Protein AF-A0A183ELD6-F1 (afdb_monomer)

Solvent-accessible surface area (backbone atoms only — not comparable to full-atom values): 6171 Å² total; per-residue (Å²): 136,92,83,84,85,83,79,79,56,95,47,68,72,59,40,54,52,52,52,51,53,50,51,52,50,52,52,51,57,57,56,54,60,74,73,56,82,88,73,55,72,69,58,51,50,54,51,50,53,52,58,55,48,58,78,74,53,67,66,62,40,64,67,74,66,79,66,44,97,87,42,101,53,82,93,64,61,81,70,40,73,43,74,55,36,30,37,80,82,71,48,78,41,71,47,68,79

pLDDT: mean 80.07, std 15.16, range [40.88, 96.25]

Nearest PDB structures (foldseek):
  7cqt-assembly1_B  TM=8.427E-01  e=2.729E-02  Brassica juncea
  2f82-assembly1_A  TM=8.505E-01  e=6.032E-02  Brassica juncea
  2f9a-assembly1_A-2  TM=8.506E-01  e=1.334E-01  Brassica juncea

Secondary structure (DSSP, 8-state):
---------S-HHHHHHHHHHHHHHHHHHHHHHHTPPP--HHHHHHHHHHHHHHHHPPSSB------BTTBSS--PPTT-EEEEEE-TT--EEEEE-

Radius of gyration: 19.94 Å; Cα contacts (8 Å, |Δi|>4): 64; chains: 1; bounding box: 37×32×52 Å

Structure (mmCIF, N/CA/C/O backbone):
data_AF-A0A183ELD6-F1
#
_entry.id   AF-A0A183ELD6-F1
#
loop_
_atom_site.group_PDB
_atom_site.id
_atom_site.type_symbol
_atom_site.label_atom_id
_atom_site.label_alt_id
_atom_site.label_comp_id
_atom_site.label_asym_id
_atom_site.label_entity_id
_atom_site.label_seq_id
_atom_site.pdbx_PDB_ins_code
_atom_site.Cartn_x
_atom_site.Cartn_y
_atom_site.Cartn_z
_atom_site.occupancy
_atom_site.B_iso_or_equiv
_atom_site.auth_seq_id
_atom_site.auth_comp_id
_atom_site.auth_asym_id
_atom_site.auth_atom_id
_atom_site.pdbx_PDB_model_num
ATOM 1 N N . MET A 1 1 ? 11.509 -9.915 -4.692 1.00 40.88 1 MET A N 1
ATOM 2 C CA . MET A 1 1 ? 12.535 -10.038 -5.748 1.00 40.88 1 MET A CA 1
ATOM 3 C C . MET A 1 1 ? 11.781 -10.274 -7.048 1.00 40.88 1 MET A C 1
ATOM 5 O O . MET A 1 1 ? 11.082 -11.274 -7.133 1.00 40.88 1 MET A O 1
ATOM 9 N N . PHE A 1 2 ? 11.784 -9.314 -7.974 1.00 46.62 2 PHE A N 1
ATOM 10 C CA . PHE A 1 2 ? 11.114 -9.474 -9.269 1.00 46.62 2 PHE A CA 1
ATOM 11 C C . PHE A 1 2 ? 12.075 -10.180 -10.227 1.00 46.62 2 PHE A C 1
ATOM 13 O O . PHE A 1 2 ? 13.246 -9.818 -10.295 1.00 46.62 2 PHE A O 1
ATOM 20 N N . SER A 1 3 ? 11.592 -11.210 -10.913 1.00 50.53 3 SER A N 1
ATOM 21 C CA . SER A 1 3 ? 12.339 -11.983 -11.906 1.00 50.53 3 SER A CA 1
ATO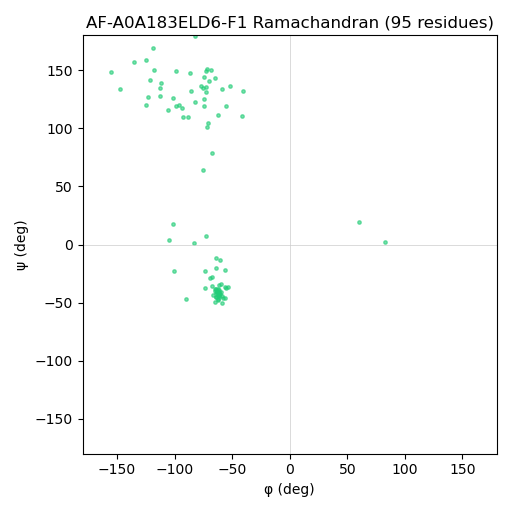M 22 C C . SER A 1 3 ? 11.551 -11.929 -13.206 1.00 50.53 3 SER A C 1
ATOM 24 O O . SER A 1 3 ? 10.354 -12.215 -13.208 1.00 50.53 3 SER A O 1
ATOM 26 N N . ALA A 1 4 ? 12.206 -11.529 -14.291 1.00 58.00 4 ALA A N 1
ATOM 27 C CA . ALA A 1 4 ? 11.644 -11.571 -15.632 1.00 58.00 4 ALA A CA 1
ATOM 28 C C . ALA A 1 4 ? 12.424 -12.608 -16.444 1.00 58.00 4 ALA A C 1
ATOM 30 O O . ALA A 1 4 ? 13.654 -12.571 -16.487 1.00 58.00 4 ALA A O 1
ATOM 31 N N . ARG A 1 5 ? 11.709 -13.548 -17.068 1.00 58.38 5 ARG A N 1
ATOM 32 C CA . ARG A 1 5 ? 12.283 -14.505 -18.020 1.00 58.38 5 ARG A CA 1
ATOM 33 C C . ARG A 1 5 ? 12.080 -13.973 -19.429 1.00 58.38 5 ARG A C 1
ATOM 35 O O . ARG A 1 5 ? 10.944 -13.792 -19.854 1.00 58.38 5 ARG A O 1
ATOM 42 N N . ILE A 1 6 ? 13.182 -13.754 -20.133 1.00 59.97 6 ILE A N 1
ATOM 43 C CA . ILE A 1 6 ? 13.182 -13.331 -21.530 1.00 59.97 6 ILE A CA 1
ATOM 44 C C . ILE A 1 6 ? 13.290 -14.594 -22.378 1.00 59.97 6 ILE A C 1
ATOM 46 O O . ILE A 1 6 ? 14.267 -15.331 -22.266 1.00 59.97 6 ILE A O 1
ATOM 50 N N . SER A 1 7 ? 12.270 -14.859 -23.190 1.00 62.25 7 SER A N 1
ATOM 51 C CA . SER A 1 7 ? 12.370 -15.845 -24.267 1.00 62.25 7 SER A CA 1
ATOM 52 C C . SER A 1 7 ? 12.790 -15.075 -25.509 1.00 62.25 7 SER A C 1
ATOM 54 O O . SER A 1 7 ? 12.035 -14.235 -25.993 1.00 62.25 7 SER A O 1
ATOM 56 N N . LEU A 1 8 ? 14.025 -15.282 -25.960 1.00 61.59 8 LEU A N 1
ATOM 57 C CA . LEU A 1 8 ? 14.495 -14.720 -27.220 1.00 61.59 8 LEU A CA 1
ATOM 58 C C . LEU A 1 8 ? 13.796 -15.495 -28.338 1.00 61.59 8 LEU A C 1
ATOM 60 O O . LEU A 1 8 ? 14.158 -16.634 -28.619 1.00 61.59 8 LEU A O 1
ATOM 64 N N . ASN A 1 9 ? 12.755 -14.906 -28.923 1.00 61.56 9 ASN A N 1
ATOM 65 C CA . ASN A 1 9 ? 12.257 -15.386 -30.205 1.00 61.56 9 ASN A CA 1
ATOM 66 C C . ASN A 1 9 ? 13.316 -15.076 -31.274 1.00 61.56 9 ASN A C 1
ATOM 68 O O . ASN A 1 9 ? 14.041 -14.089 -31.158 1.00 61.56 9 ASN A O 1
ATOM 72 N N . GLU A 1 10 ? 13.396 -15.903 -32.315 1.00 63.69 10 GLU A N 1
ATOM 73 C CA . GLU A 1 10 ? 14.415 -15.815 -33.379 1.00 63.69 10 GLU A CA 1
ATOM 74 C C . GLU A 1 10 ? 14.382 -14.482 -34.160 1.00 63.69 10 GLU A C 1
ATOM 76 O O . GLU A 1 10 ? 15.338 -14.141 -34.853 1.00 63.69 10 GLU A O 1
ATOM 81 N N . ASN A 1 11 ? 13.314 -13.691 -34.002 1.00 68.25 11 ASN A N 1
ATOM 82 C CA . ASN A 1 11 ? 13.165 -12.367 -34.594 1.00 68.25 11 ASN A CA 1
ATOM 83 C C . ASN A 1 11 ? 13.748 -11.271 -33.689 1.00 68.25 11 ASN A C 1
ATOM 85 O O . ASN A 1 11 ? 13.160 -10.891 -32.674 1.00 68.25 11 ASN A O 1
ATOM 89 N N . GLU A 1 12 ? 14.866 -10.687 -34.116 1.00 67.31 12 GLU A N 1
ATOM 90 C CA . GLU A 1 12 ? 15.569 -9.588 -33.434 1.00 67.31 12 GLU A CA 1
ATOM 91 C C . GLU A 1 12 ? 14.657 -8.376 -33.139 1.00 67.31 12 GLU A C 1
ATOM 93 O O . GLU A 1 12 ? 14.725 -7.790 -32.059 1.00 67.31 12 GLU A O 1
ATOM 98 N N . SER A 1 13 ? 13.722 -8.066 -34.047 1.00 72.56 13 SER A N 1
ATOM 99 C CA . SER A 1 13 ? 12.717 -7.004 -33.869 1.00 72.56 13 SER A CA 1
ATOM 100 C C . SER A 1 13 ? 11.782 -7.250 -32.676 1.00 72.56 13 SER A C 1
ATOM 102 O O . SER A 1 13 ? 11.441 -6.315 -31.950 1.00 72.56 13 SER A O 1
ATOM 104 N N . ASP A 1 14 ? 11.374 -8.501 -32.450 1.00 75.88 14 ASP A N 1
ATOM 105 C CA . ASP A 1 14 ? 10.468 -8.852 -31.353 1.00 75.88 14 ASP A CA 1
ATOM 106 C C . ASP A 1 14 ? 11.207 -8.801 -30.013 1.00 75.88 14 ASP A C 1
ATOM 108 O O . ASP A 1 14 ? 10.663 -8.327 -29.015 1.00 75.88 14 ASP A O 1
ATOM 112 N N . ALA A 1 15 ? 12.473 -9.229 -29.992 1.00 75.88 15 ALA A N 1
ATOM 113 C CA . ALA A 1 15 ? 13.313 -9.164 -28.803 1.00 75.88 15 ALA A CA 1
ATOM 114 C C . ALA A 1 15 ? 13.530 -7.712 -28.342 1.00 75.88 15 ALA A C 1
ATOM 116 O O . ALA A 1 15 ? 13.317 -7.412 -27.165 1.00 75.88 15 ALA A O 1
ATOM 117 N N . VAL A 1 16 ? 13.878 -6.800 -29.259 1.00 82.06 16 VAL A N 1
ATOM 118 C CA . VAL A 1 16 ? 14.052 -5.366 -28.958 1.00 82.06 16 VAL A CA 1
ATOM 119 C C . VAL A 1 16 ? 12.774 -4.770 -28.367 1.00 82.06 16 VAL A C 1
ATOM 121 O O . VAL A 1 16 ? 12.825 -4.122 -27.321 1.00 82.06 16 VAL A O 1
ATOM 124 N N . HIS A 1 17 ? 11.616 -5.063 -28.962 1.00 83.81 17 HIS A N 1
ATOM 125 C CA . HIS A 1 17 ? 10.337 -4.572 -28.455 1.00 83.81 17 HIS A CA 1
ATOM 126 C C . HIS A 1 17 ? 10.028 -5.070 -27.030 1.00 83.81 17 HIS A C 1
ATOM 128 O O . HIS A 1 17 ? 9.575 -4.301 -26.178 1.00 83.81 17 HIS A O 1
ATOM 134 N N . GLN A 1 18 ? 10.312 -6.341 -26.723 1.00 82.94 18 GLN A N 1
ATOM 135 C CA . GLN A 1 18 ? 10.131 -6.874 -25.367 1.00 82.94 18 GLN A CA 1
ATOM 136 C C . GLN A 1 18 ? 11.047 -6.180 -24.348 1.00 82.94 18 GLN A C 1
ATOM 138 O O . GLN A 1 18 ? 10.597 -5.837 -23.251 1.00 82.94 18 GLN A O 1
ATOM 143 N N . PHE A 1 19 ? 12.305 -5.905 -24.711 1.00 84.56 19 PHE A N 1
ATOM 144 C CA . PHE A 1 19 ? 13.221 -5.139 -23.861 1.00 84.56 19 PHE A CA 1
ATOM 145 C C . PHE A 1 19 ? 12.703 -3.722 -23.581 1.00 84.56 19 PHE A C 1
ATOM 147 O O . PHE A 1 19 ? 12.747 -3.272 -22.433 1.00 84.56 19 PHE A O 1
ATOM 154 N N . GLU A 1 20 ? 12.160 -3.036 -24.588 1.00 88.62 20 GLU A N 1
ATOM 155 C CA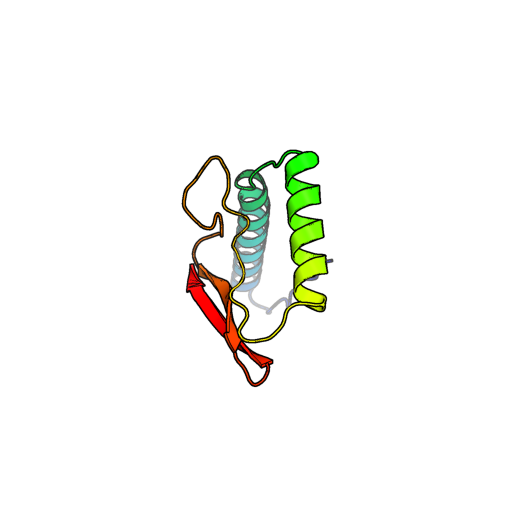 . GLU A 1 20 ? 11.560 -1.708 -24.420 1.00 88.62 20 GLU A CA 1
ATOM 156 C C . GLU A 1 20 ? 10.367 -1.731 -23.460 1.00 88.62 20 GLU A C 1
ATOM 158 O O . GLU A 1 20 ? 10.273 -0.886 -22.565 1.00 88.62 20 GLU A O 1
ATOM 163 N N . LEU A 1 21 ? 9.467 -2.711 -23.599 1.00 88.81 21 LEU A N 1
ATOM 164 C CA . LEU A 1 21 ? 8.320 -2.870 -22.701 1.00 88.81 21 LEU A CA 1
ATOM 165 C C . LEU A 1 21 ? 8.764 -3.130 -21.259 1.00 88.81 21 LEU A C 1
ATOM 167 O O . LEU A 1 21 ? 8.207 -2.541 -20.327 1.00 88.81 21 LEU A O 1
ATOM 171 N N . MET A 1 22 ? 9.791 -3.958 -21.066 1.00 87.62 22 MET A N 1
ATOM 172 C CA . MET A 1 22 ? 10.357 -4.237 -19.747 1.00 87.62 22 MET A CA 1
ATOM 173 C C . MET A 1 22 ? 10.985 -2.990 -19.124 1.00 87.62 22 MET A C 1
ATOM 175 O O . MET A 1 22 ? 10.657 -2.653 -17.985 1.00 87.62 22 MET A O 1
ATOM 179 N N . ALA A 1 23 ? 11.833 -2.275 -19.867 1.00 89.62 23 ALA A N 1
ATOM 180 C CA . ALA A 1 23 ? 12.437 -1.028 -19.409 1.00 89.62 23 ALA A CA 1
ATOM 181 C C . ALA A 1 23 ? 11.362 0.011 -19.065 1.00 89.62 23 ALA A C 1
ATOM 183 O O . ALA A 1 23 ? 11.400 0.621 -17.997 1.00 89.62 23 ALA A O 1
ATOM 184 N N . LYS A 1 24 ? 10.341 0.158 -19.915 1.00 91.81 24 LYS A N 1
ATOM 185 C CA . LYS A 1 24 ? 9.207 1.057 -19.676 1.00 91.81 24 LYS A CA 1
ATOM 186 C C . LYS A 1 24 ? 8.429 0.675 -18.416 1.00 91.81 24 LYS A C 1
ATOM 188 O O . LYS A 1 24 ? 8.082 1.554 -17.628 1.00 91.81 24 LYS A O 1
ATOM 193 N N . SER A 1 25 ? 8.175 -0.615 -18.204 1.00 89.88 25 SER A N 1
ATOM 194 C CA . SER A 1 25 ? 7.497 -1.115 -17.006 1.00 89.88 25 SER A CA 1
ATOM 195 C C . SER A 1 25 ? 8.321 -0.861 -15.742 1.00 89.88 25 SER A C 1
ATOM 197 O O . SER A 1 25 ? 7.782 -0.381 -14.745 1.00 89.88 25 SER A O 1
ATOM 199 N N . ALA A 1 26 ? 9.626 -1.138 -15.782 1.00 89.44 26 ALA A N 1
ATOM 200 C CA . ALA A 1 26 ? 10.531 -0.909 -14.660 1.00 89.44 26 ALA A CA 1
ATOM 201 C C . ALA A 1 26 ? 10.642 0.585 -14.317 1.00 89.44 26 ALA A C 1
ATOM 203 O O . ALA A 1 26 ? 10.507 0.961 -13.154 1.00 89.44 26 ALA A O 1
ATOM 204 N N . ASN A 1 27 ? 10.789 1.442 -15.329 1.00 91.38 27 ASN A N 1
ATOM 205 C CA . ASN A 1 27 ? 10.844 2.893 -15.155 1.00 91.38 27 ASN A CA 1
ATOM 206 C C . ASN A 1 27 ? 9.537 3.445 -14.579 1.00 91.38 27 ASN A C 1
ATOM 208 O O . ASN A 1 27 ? 9.568 4.287 -13.684 1.00 91.38 27 ASN A O 1
ATOM 212 N N . ARG A 1 28 ? 8.381 2.941 -15.033 1.00 90.19 28 ARG A N 1
ATOM 213 C CA . ARG A 1 28 ? 7.083 3.308 -14.451 1.00 90.19 28 ARG A CA 1
ATOM 214 C C . ARG A 1 28 ? 6.997 2.894 -12.981 1.00 90.19 28 ARG 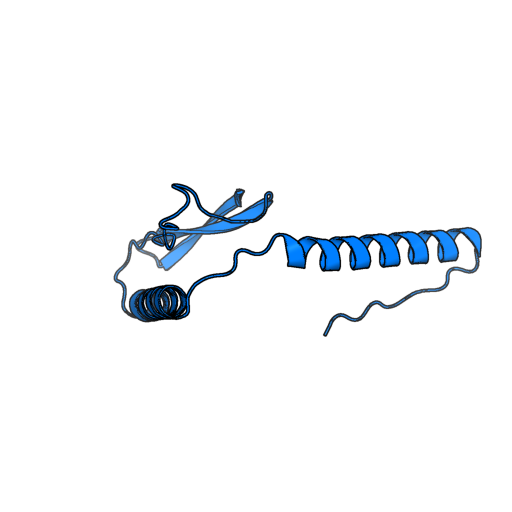A C 1
ATOM 216 O O . ARG A 1 28 ? 6.568 3.702 -12.168 1.00 90.19 28 ARG A O 1
ATOM 223 N N . ALA A 1 29 ? 7.427 1.680 -12.635 1.00 88.56 29 ALA A N 1
ATOM 224 C CA . ALA A 1 29 ? 7.426 1.211 -11.250 1.00 88.56 29 ALA A CA 1
ATOM 225 C C . ALA A 1 29 ? 8.340 2.059 -10.349 1.00 88.56 29 ALA A C 1
ATOM 227 O O . ALA A 1 29 ? 7.947 2.399 -9.236 1.00 88.56 29 ALA A O 1
ATOM 228 N N . ALA A 1 30 ? 9.524 2.439 -10.840 1.00 91.38 30 ALA A N 1
ATOM 229 C CA . ALA A 1 30 ? 10.422 3.344 -10.131 1.00 91.38 30 ALA A CA 1
ATOM 230 C C . ALA A 1 30 ? 9.783 4.727 -9.932 1.00 91.38 30 ALA A C 1
ATOM 232 O O . ALA A 1 30 ? 9.754 5.224 -8.811 1.00 91.38 30 ALA A O 1
ATOM 233 N N . ALA A 1 31 ? 9.182 5.306 -10.977 1.00 91.31 31 ALA A N 1
ATOM 234 C CA . ALA A 1 31 ? 8.486 6.590 -10.885 1.00 91.31 31 ALA A CA 1
ATOM 235 C C . ALA A 1 31 ? 7.300 6.557 -9.900 1.00 91.31 31 ALA A C 1
ATOM 237 O O . ALA A 1 31 ? 7.056 7.530 -9.193 1.00 91.31 31 ALA A O 1
ATOM 238 N N . SER A 1 32 ? 6.587 5.430 -9.787 1.00 88.00 32 SER A N 1
ATOM 239 C CA . SER A 1 32 ? 5.509 5.268 -8.802 1.00 88.00 32 SER A CA 1
ATOM 240 C C . SER A 1 32 ? 5.989 5.328 -7.346 1.00 88.00 32 SER A C 1
ATOM 242 O O . SER A 1 32 ? 5.181 5.605 -6.460 1.00 88.00 32 SER A O 1
ATOM 244 N N . LEU A 1 33 ? 7.280 5.101 -7.069 1.00 90.38 33 LEU A N 1
ATOM 245 C CA . LEU A 1 33 ? 7.827 5.243 -5.716 1.00 90.38 33 LEU A CA 1
ATOM 246 C C . LEU A 1 33 ? 7.862 6.701 -5.250 1.00 90.38 33 LEU A C 1
ATOM 248 O O . LEU A 1 33 ? 7.739 6.929 -4.045 1.00 90.38 33 LEU A O 1
ATOM 252 N N . GLU A 1 34 ? 7.995 7.653 -6.174 1.00 90.44 34 GLU A N 1
ATOM 253 C CA . GLU A 1 34 ? 8.009 9.095 -5.887 1.00 90.44 34 GLU A CA 1
ATOM 254 C C . GLU A 1 34 ? 6.615 9.632 -5.542 1.00 90.44 34 GLU A C 1
ATOM 256 O O . GLU A 1 34 ? 6.480 10.632 -4.848 1.00 90.44 34 GLU A O 1
ATOM 261 N N . LEU A 1 35 ? 5.559 8.934 -5.972 1.00 87.12 35 LEU A N 1
ATOM 262 C CA . LEU A 1 35 ? 4.168 9.279 -5.662 1.00 87.12 35 LEU A CA 1
ATOM 263 C C . LEU A 1 35 ? 3.708 8.744 -4.295 1.00 87.12 35 LEU A C 1
ATOM 265 O O . LEU A 1 35 ? 2.545 8.899 -3.924 1.00 87.12 35 LEU A O 1
ATOM 269 N N . ARG A 1 36 ? 4.587 8.064 -3.547 1.00 87.31 36 ARG A N 1
ATOM 270 C CA . ARG A 1 36 ? 4.257 7.560 -2.209 1.00 87.31 36 ARG A CA 1
ATOM 271 C C . ARG A 1 36 ? 4.120 8.716 -1.227 1.00 87.31 36 ARG A C 1
ATOM 273 O O . ARG A 1 36 ? 4.939 9.628 -1.198 1.00 87.31 36 ARG A O 1
ATOM 280 N N . LEU A 1 37 ? 3.144 8.604 -0.333 1.00 84.31 37 LEU A N 1
ATOM 281 C CA . LEU A 1 37 ? 2.992 9.543 0.770 1.00 84.31 37 LEU A CA 1
ATOM 282 C C . LEU A 1 37 ? 3.925 9.174 1.922 1.00 84.31 37 LEU A C 1
ATOM 284 O O . LEU A 1 37 ? 3.861 8.072 2.475 1.00 84.31 37 LEU A O 1
ATOM 288 N N . CYS A 1 38 ? 4.782 10.116 2.309 1.00 86.00 38 CYS A N 1
ATOM 289 C CA . CYS A 1 38 ? 5.553 9.999 3.537 1.00 86.00 38 CYS A CA 1
ATOM 290 C C . CYS A 1 38 ? 4.621 10.208 4.738 1.00 86.00 38 CYS A C 1
ATOM 292 O O . CYS A 1 38 ? 3.856 11.171 4.784 1.00 86.00 38 CYS A O 1
ATOM 294 N N . THR A 1 39 ? 4.682 9.309 5.718 1.00 83.88 39 THR A N 1
ATOM 295 C CA . THR A 1 39 ? 3.867 9.387 6.933 1.00 83.88 39 THR A CA 1
ATOM 296 C C . THR A 1 39 ? 4.749 9.537 8.163 1.00 83.88 39 THR A C 1
ATOM 298 O O . THR A 1 39 ? 5.882 9.053 8.196 1.00 83.88 39 THR A O 1
ATOM 301 N N . THR A 1 40 ? 4.241 10.208 9.195 1.00 89.94 40 THR A N 1
ATOM 302 C CA . THR A 1 40 ? 4.993 10.366 10.443 1.00 89.94 40 THR A CA 1
ATOM 303 C C . THR A 1 40 ? 5.058 9.035 11.202 1.00 89.94 40 THR A C 1
ATOM 305 O O . THR A 1 40 ? 4.111 8.246 11.136 1.00 89.94 40 THR A O 1
ATOM 308 N N . PRO A 1 41 ? 6.111 8.782 12.002 1.00 93.75 41 PRO A N 1
ATOM 309 C CA . PRO A 1 41 ? 6.190 7.571 12.823 1.00 93.75 41 PRO A CA 1
ATOM 310 C C . PRO A 1 41 ? 4.991 7.395 13.765 1.00 93.75 41 PRO A C 1
ATOM 312 O O . PRO A 1 41 ? 4.503 6.284 13.957 1.00 93.75 41 PRO A O 1
ATOM 315 N N . LYS A 1 42 ? 4.465 8.501 14.312 1.00 90.44 42 LYS A N 1
ATOM 316 C CA . LYS A 1 42 ? 3.246 8.486 15.130 1.00 90.44 42 LYS A CA 1
ATOM 317 C C . LYS A 1 42 ? 2.066 7.917 14.342 1.00 90.44 42 LYS A C 1
ATOM 319 O O . LYS A 1 42 ? 1.411 6.990 14.810 1.00 90.44 42 LYS A O 1
ATOM 324 N N . ARG A 1 43 ? 1.834 8.433 13.132 1.00 84.62 43 ARG A N 1
ATOM 325 C CA . ARG A 1 43 ? 0.738 7.975 12.277 1.00 84.62 43 ARG A CA 1
ATOM 326 C C . ARG A 1 43 ? 0.915 6.522 11.842 1.00 84.62 43 ARG A C 1
ATOM 328 O O . ARG A 1 43 ? -0.047 5.761 11.847 1.00 84.62 43 ARG A O 1
ATOM 335 N N . TYR A 1 44 ? 2.140 6.122 11.519 1.00 88.38 44 TYR A N 1
ATOM 336 C CA . TYR A 1 44 ? 2.471 4.732 11.220 1.00 88.3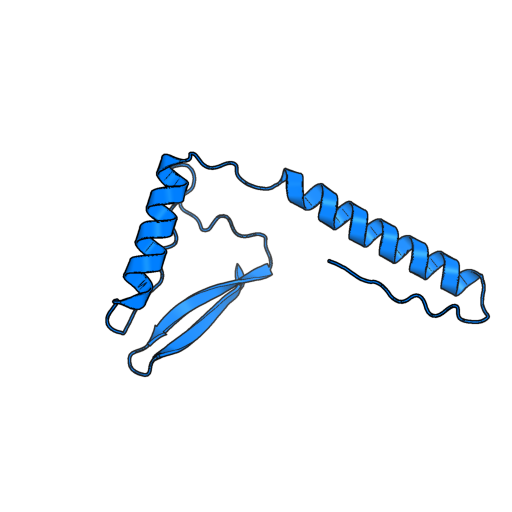8 44 TYR A CA 1
ATOM 337 C C . TYR A 1 44 ? 2.082 3.788 12.372 1.00 88.38 44 TYR A C 1
ATOM 339 O O . TYR A 1 44 ? 1.419 2.777 12.144 1.00 88.38 44 TYR A O 1
ATOM 347 N N . ASN A 1 45 ? 2.402 4.150 13.616 1.00 91.31 45 ASN A N 1
ATOM 348 C CA . ASN A 1 45 ? 2.054 3.341 14.787 1.00 91.31 45 ASN A CA 1
ATOM 349 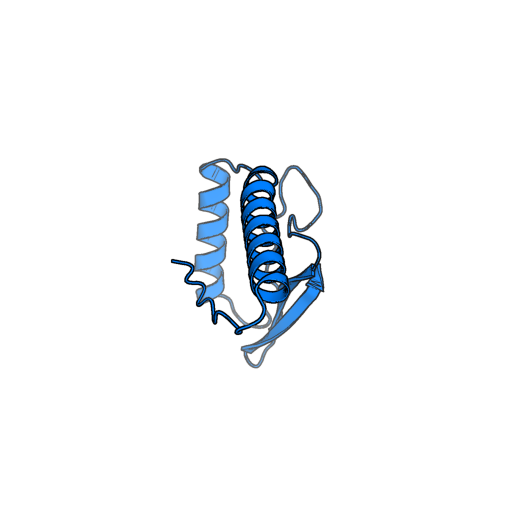C C . ASN A 1 45 ? 0.540 3.287 15.050 1.00 91.31 45 ASN A C 1
ATOM 351 O O . ASN A 1 45 ? 0.024 2.237 15.4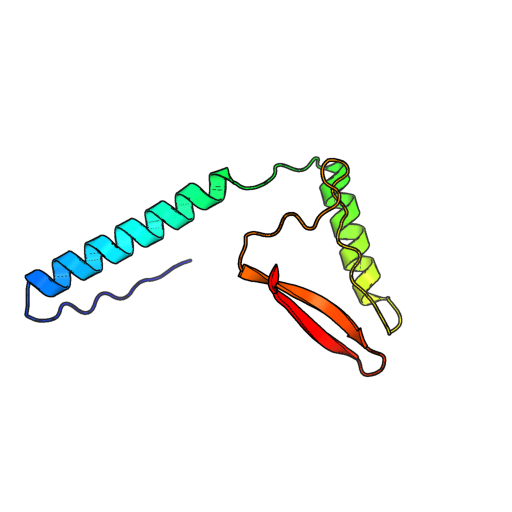23 1.00 91.31 45 ASN A O 1
ATOM 355 N N . GLU A 1 46 ? -0.194 4.377 14.808 1.00 87.81 46 GLU A N 1
ATOM 356 C CA . GLU A 1 46 ? -1.665 4.368 14.871 1.00 87.81 46 GLU A CA 1
ATOM 357 C C . GLU A 1 46 ? -2.267 3.371 13.864 1.00 87.81 46 GLU A C 1
ATOM 359 O O . GLU A 1 46 ? -3.193 2.631 14.197 1.00 87.81 46 GLU A O 1
ATOM 364 N N . ILE A 1 47 ? -1.714 3.305 12.647 1.00 86.44 47 ILE A N 1
ATOM 365 C CA . ILE A 1 47 ? -2.129 2.341 11.617 1.00 86.44 47 ILE A CA 1
ATOM 366 C C . ILE A 1 47 ? -1.844 0.903 12.065 1.00 86.44 47 ILE A C 1
ATOM 368 O O . ILE A 1 47 ? -2.687 0.022 11.877 1.00 86.44 47 ILE A O 1
ATOM 372 N N . LEU A 1 48 ? -0.684 0.651 12.680 1.00 89.75 48 LEU A N 1
ATOM 373 C CA . LEU A 1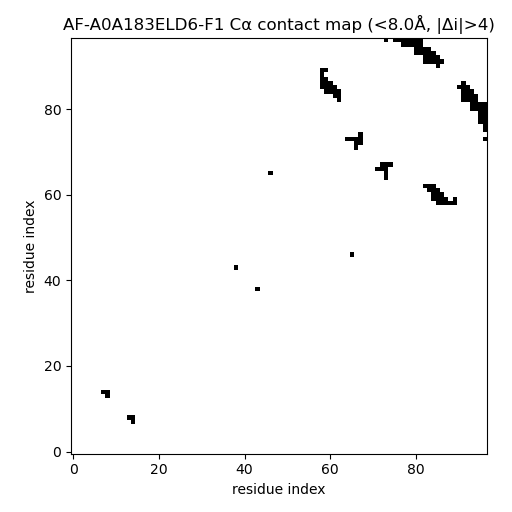 48 ? -0.361 -0.666 13.232 1.00 89.75 48 LEU A CA 1
ATOM 374 C C . LEU A 1 48 ? -1.337 -1.076 14.342 1.00 89.75 48 LEU A C 1
ATOM 376 O O . LEU A 1 48 ? -1.847 -2.194 14.311 1.00 89.75 48 LEU A O 1
ATOM 380 N N . ALA A 1 49 ? -1.689 -0.163 15.248 1.00 88.38 49 ALA A N 1
ATOM 381 C CA . ALA A 1 49 ? -2.670 -0.436 16.298 1.00 88.38 49 ALA A CA 1
ATOM 382 C C . ALA A 1 49 ? -4.066 -0.765 15.727 1.00 88.38 49 ALA A C 1
ATOM 384 O O . ALA A 1 49 ? -4.752 -1.665 16.216 1.00 88.38 49 ALA A O 1
ATOM 385 N N . LEU A 1 50 ? -4.491 -0.091 14.649 1.00 85.06 50 LEU A N 1
ATOM 386 C CA . LEU A 1 50 ? -5.733 -0.432 13.940 1.00 85.06 50 LEU A CA 1
ATOM 387 C C . LEU A 1 50 ? -5.672 -1.832 13.312 1.00 85.06 50 LEU A C 1
ATOM 389 O O . LEU A 1 50 ? -6.661 -2.568 13.349 1.00 85.06 50 LEU A O 1
ATOM 393 N N . ARG A 1 51 ? -4.514 -2.216 12.764 1.00 87.75 51 ARG A N 1
ATOM 394 C CA . ARG A 1 51 ? -4.288 -3.553 12.200 1.00 87.75 51 ARG A CA 1
ATOM 395 C C . ARG A 1 51 ? -4.352 -4.644 13.267 1.00 87.75 51 ARG A C 1
ATOM 397 O O . ARG A 1 51 ? -4.891 -5.712 12.998 1.00 87.75 51 ARG A O 1
ATOM 404 N N . GLU A 1 52 ? -3.837 -4.388 14.461 1.00 89.19 52 GLU A N 1
ATOM 405 C CA . GLU A 1 52 ? -3.971 -5.312 15.592 1.00 89.19 52 GLU A CA 1
ATOM 406 C C . GLU A 1 52 ? -5.431 -5.424 16.041 1.00 89.19 52 GLU A C 1
ATOM 408 O O . GLU A 1 52 ? -5.944 -6.531 16.207 1.00 89.19 52 GLU A O 1
ATOM 413 N N . LYS A 1 53 ? -6.143 -4.293 16.136 1.00 83.31 53 LYS A N 1
ATOM 414 C CA . LYS A 1 53 ? -7.569 -4.266 16.487 1.00 83.31 53 LYS A CA 1
ATOM 415 C C . LYS A 1 53 ? -8.436 -5.050 15.501 1.00 83.31 53 LYS A C 1
ATOM 417 O O . LYS A 1 53 ? -9.420 -5.656 15.915 1.00 83.31 53 LYS A O 1
ATOM 422 N N . LEU A 1 54 ? -8.090 -5.072 14.212 1.00 82.56 54 LEU A N 1
ATOM 423 C CA . LEU A 1 54 ? -8.792 -5.885 13.213 1.00 82.56 54 LEU A CA 1
ATOM 424 C C . LEU A 1 54 ? -8.841 -7.372 13.611 1.00 82.56 54 LEU A C 1
ATOM 426 O O . LEU A 1 54 ? -9.862 -8.015 13.392 1.00 82.56 54 LEU A O 1
ATOM 430 N N . LEU A 1 55 ? -7.777 -7.912 14.216 1.00 82.50 55 LEU A N 1
ATOM 431 C CA . LEU A 1 55 ? -7.702 -9.332 14.587 1.00 82.50 55 LEU A CA 1
ATOM 432 C C . LEU A 1 55 ? -8.689 -9.713 15.696 1.00 82.50 55 LEU A C 1
ATOM 434 O O . LEU A 1 55 ? -9.126 -10.858 15.756 1.00 82.50 55 LEU A O 1
ATOM 438 N N . SER A 1 56 ? -9.041 -8.761 16.559 1.00 83.50 56 SER A N 1
ATOM 439 C CA . SER A 1 56 ? -9.995 -8.937 17.657 1.00 83.50 56 SER A CA 1
ATOM 440 C C . SER A 1 56 ? -11.358 -8.293 17.382 1.00 83.50 56 SER A C 1
ATOM 442 O O . SER A 1 56 ? -12.232 -8.302 18.250 1.00 83.50 56 SER A O 1
ATOM 444 N N . SER A 1 57 ? -11.557 -7.723 16.189 1.00 81.12 57 SER A N 1
ATOM 445 C CA . SER A 1 57 ? -12.801 -7.046 15.830 1.00 81.12 57 SER A CA 1
ATOM 446 C C . SER A 1 57 ? -13.927 -8.050 15.611 1.00 81.12 57 SER A C 1
ATOM 448 O O . SER A 1 57 ? -13.760 -9.066 14.937 1.00 81.12 57 SER A O 1
ATOM 450 N N . GLN A 1 58 ? -15.099 -7.737 16.161 1.00 87.94 58 GLN A N 1
ATOM 451 C CA . GLN A 1 58 ? -16.321 -8.472 15.858 1.00 87.94 58 GLN A CA 1
ATOM 452 C C . GLN A 1 58 ? -16.796 -8.126 14.444 1.00 87.94 58 GLN A C 1
ATOM 454 O O . GLN A 1 58 ? -16.568 -7.019 13.951 1.00 87.94 58 GLN A O 1
ATOM 459 N N . VAL A 1 59 ? -17.450 -9.087 13.797 1.00 90.06 59 VAL A N 1
ATOM 460 C CA . VAL A 1 59 ? -18.123 -8.879 12.514 1.00 90.06 59 VAL A CA 1
ATOM 461 C C . VAL A 1 59 ? -19.555 -8.367 12.737 1.00 90.06 59 VAL A C 1
ATOM 463 O O . VAL A 1 59 ? -20.175 -8.760 13.726 1.00 90.06 59 VAL A O 1
ATOM 466 N N . PRO A 1 60 ? -20.102 -7.525 11.840 1.00 91.62 60 PRO A N 1
ATOM 467 C CA . PRO A 1 60 ? -19.479 -7.000 10.624 1.00 91.62 60 PRO A CA 1
ATOM 468 C C . PRO A 1 60 ? -18.432 -5.912 10.913 1.00 91.62 60 PRO A C 1
ATOM 470 O O . PRO A 1 60 ? -18.597 -5.078 11.800 1.00 91.62 60 PRO A O 1
ATOM 473 N N . TYR A 1 61 ? -17.356 -5.898 10.125 1.00 89.06 61 TYR A N 1
ATOM 474 C CA . TYR A 1 61 ? -16.257 -4.945 10.254 1.00 89.06 61 TYR A CA 1
ATOM 475 C C . TYR A 1 61 ? -16.018 -4.206 8.939 1.00 89.06 61 TYR A C 1
ATOM 477 O O . TYR A 1 61 ? -15.669 -4.810 7.924 1.00 89.06 61 TYR A O 1
ATOM 485 N N . LYS A 1 62 ? -16.144 -2.879 8.973 1.00 88.06 62 LYS A N 1
ATOM 486 C CA . LYS A 1 62 ? -15.738 -1.994 7.880 1.00 88.06 62 LYS A CA 1
ATOM 487 C C . LYS A 1 62 ? -14.359 -1.414 8.201 1.00 88.06 62 LYS A C 1
ATOM 489 O O . LYS A 1 62 ? -14.242 -0.733 9.225 1.00 88.06 62 LYS A O 1
ATOM 494 N N . PRO A 1 63 ? -13.321 -1.658 7.375 1.00 83.38 63 PRO A N 1
ATOM 495 C CA . PRO A 1 63 ? -12.023 -1.041 7.573 1.00 83.38 63 PRO A CA 1
ATOM 496 C C . PRO A 1 63 ? -12.176 0.468 7.618 1.00 83.38 63 PRO A C 1
ATOM 498 O O . PRO A 1 63 ? -12.624 1.110 6.668 1.00 83.38 63 PRO A O 1
ATOM 501 N N . GLN A 1 64 ? -11.792 1.040 8.749 1.00 73.31 64 GLN A N 1
ATOM 502 C CA . GLN A 1 64 ? -11.541 2.461 8.802 1.00 73.31 64 GLN A CA 1
ATOM 503 C C . GLN A 1 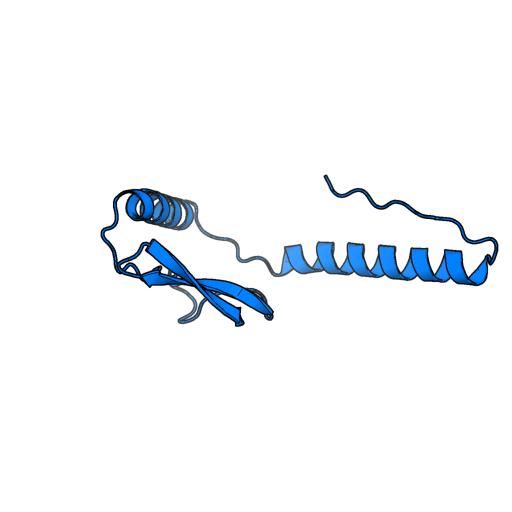64 ? -10.255 2.635 8.009 1.00 73.31 64 GLN A C 1
ATOM 505 O O . GLN A 1 64 ? -9.182 2.262 8.490 1.00 73.31 64 GLN A O 1
ATOM 510 N N . ALA A 1 65 ? -10.361 3.148 6.776 1.00 62.31 65 ALA A N 1
ATOM 511 C CA . ALA A 1 65 ? -9.220 3.793 6.142 1.00 62.31 65 ALA A CA 1
ATOM 512 C C . ALA A 1 65 ? -8.554 4.604 7.238 1.00 62.31 65 ALA A C 1
ATOM 514 O O . ALA A 1 65 ? -9.251 5.297 7.991 1.00 62.31 65 ALA A O 1
ATOM 515 N N . ALA A 1 66 ? -7.244 4.506 7.377 1.00 52.16 66 ALA A N 1
ATOM 516 C CA . ALA A 1 66 ? -6.552 5.417 8.250 1.00 52.16 66 ALA A CA 1
ATOM 517 C C . ALA A 1 66 ? -6.657 6.809 7.608 1.00 52.16 66 ALA A C 1
ATOM 519 O O . ALA A 1 66 ? -5.692 7.251 6.996 1.00 52.16 66 ALA A O 1
ATOM 520 N N . ARG A 1 67 ? -7.815 7.480 7.752 1.00 47.62 67 ARG A N 1
ATOM 521 C CA . ARG A 1 67 ? -8.141 8.802 7.206 1.00 47.62 67 ARG A CA 1
ATOM 522 C C . ARG A 1 67 ? -6.923 9.679 7.383 1.00 47.62 67 ARG A C 1
ATOM 524 O O . ARG A 1 67 ? -6.499 9.909 8.519 1.00 47.62 67 ARG A O 1
ATOM 531 N N . SER A 1 68 ? -6.277 10.029 6.280 1.00 44.16 68 SER A N 1
ATOM 532 C CA . SER A 1 68 ? -5.150 10.939 6.336 1.00 44.16 68 SER A CA 1
ATOM 533 C C . SER A 1 68 ? -5.675 12.230 6.954 1.00 44.16 68 SER A C 1
ATOM 535 O O . SER A 1 68 ? -6.742 12.702 6.589 1.00 44.16 68 SER A O 1
ATOM 537 N N . ILE A 1 69 ? -4.958 12.810 7.912 1.00 46.34 69 ILE A N 1
ATOM 538 C CA . ILE A 1 69 ? -5.335 14.121 8.472 1.00 46.34 69 ILE A CA 1
ATOM 539 C C . ILE A 1 69 ? -5.238 15.210 7.373 1.00 46.34 69 ILE A C 1
ATOM 541 O O . ILE A 1 69 ? -5.712 16.324 7.558 1.00 46.34 69 ILE A O 1
ATOM 545 N N . LEU A 1 70 ? -4.628 14.880 6.226 1.00 45.88 70 LEU A N 1
ATOM 546 C CA . LEU A 1 70 ? -4.359 15.781 5.110 1.00 45.88 70 LEU A CA 1
ATOM 547 C C . LEU A 1 70 ? -5.361 15.653 3.950 1.00 45.88 70 LEU A C 1
ATOM 549 O O . LEU A 1 70 ? -5.498 16.611 3.201 1.00 45.88 70 LEU A O 1
ATOM 553 N N . GLU A 1 71 ? -6.063 14.524 3.802 1.00 47.69 71 GLU A N 1
ATOM 554 C CA . GLU A 1 71 ? -7.010 14.288 2.701 1.00 47.69 71 GLU A CA 1
ATOM 555 C C . GLU A 1 71 ? -8.169 13.401 3.181 1.00 47.69 71 GLU A C 1
ATOM 557 O O . GLU A 1 71 ? -7.952 12.380 3.837 1.00 47.69 71 GLU A O 1
ATOM 562 N N . ASP A 1 72 ? -9.401 13.795 2.847 1.00 44.59 72 ASP A N 1
ATOM 563 C CA . ASP A 1 72 ? -10.658 13.139 3.255 1.00 44.59 72 ASP A CA 1
ATOM 564 C C . ASP A 1 72 ? -10.907 11.795 2.522 1.00 44.59 72 ASP A C 1
ATOM 566 O O . ASP A 1 72 ? -11.959 11.171 2.667 1.00 44.59 72 ASP A O 1
ATOM 570 N N . GLU A 1 73 ? -9.925 11.315 1.750 1.00 49.88 73 GLU A N 1
ATOM 571 C CA . GLU A 1 73 ? -10.017 10.139 0.884 1.00 49.88 73 GLU A CA 1
ATOM 572 C C . GLU A 1 73 ? -8.936 9.083 1.172 1.00 49.88 73 GLU A C 1
ATOM 574 O O . GLU A 1 73 ? -7.887 9.327 1.774 1.00 49.88 73 GLU A O 1
ATOM 579 N N . PHE A 1 74 ? -9.218 7.851 0.744 1.00 57.41 74 PHE A N 1
ATOM 580 C CA . PHE A 1 74 ? -8.230 6.780 0.677 1.00 57.41 74 PHE A CA 1
ATOM 581 C C . PHE A 1 74 ? -7.123 7.180 -0.311 1.00 57.41 74 PHE A C 1
ATOM 583 O O . PHE A 1 74 ? -7.355 7.172 -1.514 1.00 57.41 74 PHE A O 1
ATOM 590 N N . SER A 1 75 ? -5.904 7.446 0.165 1.00 68.88 75 SER A N 1
ATOM 591 C CA . SER A 1 75 ? -4.745 7.678 -0.713 1.00 68.88 75 SER A CA 1
ATOM 592 C C . SER A 1 75 ? -4.226 6.361 -1.316 1.00 68.88 75 SER A C 1
ATOM 594 O O . SER A 1 75 ? -3.130 5.890 -1.005 1.00 68.88 75 SER A O 1
ATOM 596 N N . LEU A 1 76 ? -5.054 5.710 -2.130 1.00 82.50 76 LEU A N 1
ATOM 597 C CA . LEU A 1 76 ? -4.695 4.540 -2.923 1.00 82.50 76 LEU A CA 1
ATOM 598 C C . LEU A 1 76 ? -4.387 4.977 -4.353 1.00 82.50 76 LEU A C 1
ATOM 600 O O . LEU A 1 76 ? -4.964 5.932 -4.863 1.00 82.50 76 LEU A O 1
ATOM 604 N N . PHE A 1 77 ? -3.488 4.259 -5.026 1.00 85.75 77 PHE A N 1
ATOM 605 C CA . PHE A 1 77 ? -3.284 4.494 -6.451 1.00 85.75 77 PHE A CA 1
ATOM 606 C C . PHE A 1 77 ? -4.556 4.126 -7.233 1.00 85.75 77 PHE A C 1
ATOM 608 O O . PHE A 1 77 ? -5.181 3.113 -6.896 1.00 85.75 77 PHE A O 1
ATOM 615 N N . PRO A 1 78 ? -4.913 4.870 -8.295 1.00 86.56 78 PRO A N 1
ATOM 616 C CA . PRO A 1 78 ? -6.058 4.537 -9.135 1.00 86.56 78 PRO A CA 1
ATOM 617 C C . PRO A 1 78 ? -6.008 3.088 -9.624 1.00 86.56 78 PRO A C 1
ATOM 619 O O . PRO A 1 78 ? -4.953 2.592 -10.03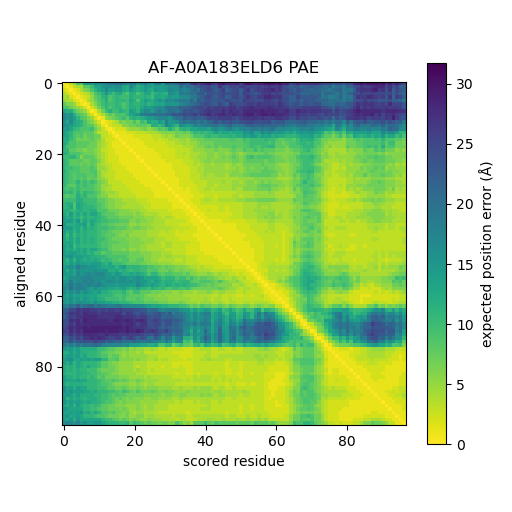1 1.00 86.56 78 PRO A O 1
ATOM 622 N N . GLY A 1 79 ? -7.144 2.399 -9.574 1.00 87.25 79 GLY A N 1
ATOM 623 C CA . GLY A 1 79 ? -7.255 0.995 -9.946 1.00 87.25 79 GLY A CA 1
ATOM 624 C C . GLY A 1 79 ? -6.842 0.006 -8.848 1.00 87.25 79 GLY A C 1
ATOM 625 O O . GLY A 1 79 ? -6.888 -1.205 -9.084 1.00 87.25 79 GLY A O 1
ATOM 626 N N . THR A 1 80 ? -6.460 0.471 -7.653 1.00 88.31 80 THR A N 1
ATOM 627 C CA . THR A 1 80 ? -6.108 -0.409 -6.527 1.00 88.31 80 THR A CA 1
ATOM 628 C C . THR A 1 80 ? -7.363 -1.023 -5.915 1.00 88.31 80 THR A C 1
ATOM 630 O O . THR A 1 80 ? -8.265 -0.309 -5.480 1.00 88.31 80 THR A O 1
ATOM 633 N N . PHE A 1 81 ? -7.402 -2.352 -5.821 1.00 91.94 81 PHE A N 1
ATOM 634 C CA . PHE A 1 81 ? -8.441 -3.046 -5.064 1.00 91.94 81 PHE A CA 1
ATOM 635 C C . PHE A 1 81 ? -8.186 -2.934 -3.559 1.00 91.94 81 PHE A C 1
ATOM 637 O O . PHE A 1 81 ? -7.069 -3.169 -3.092 1.00 91.94 81 PHE A O 1
ATOM 644 N N . TYR A 1 82 ? -9.226 -2.632 -2.789 1.00 89.19 82 TYR A N 1
ATOM 645 C CA . TYR A 1 82 ? -9.166 -2.516 -1.334 1.00 89.19 82 TYR A CA 1
ATOM 646 C C . TYR A 1 82 ? -10.343 -3.216 -0.664 1.00 89.19 82 TYR A C 1
ATOM 648 O O . TYR A 1 82 ? -11.381 -3.456 -1.276 1.00 89.19 82 TYR A O 1
ATOM 656 N N . LEU A 1 83 ? -10.156 -3.587 0.603 1.00 90.50 83 LEU A N 1
ATOM 657 C CA . LEU A 1 83 ? -11.186 -4.237 1.410 1.00 90.50 83 LEU A CA 1
ATOM 658 C C . LEU A 1 83 ? -12.241 -3.205 1.830 1.00 90.50 83 LEU A C 1
ATOM 660 O O . LEU A 1 83 ? -11.911 -2.262 2.547 1.00 90.50 83 LEU A O 1
ATOM 664 N N . ASP A 1 84 ? -13.493 -3.410 1.428 1.00 90.44 84 ASP A N 1
ATOM 665 C CA . ASP A 1 84 ? -14.621 -2.543 1.790 1.00 90.44 84 ASP A CA 1
ATOM 666 C C . ASP A 1 84 ? -15.310 -2.999 3.080 1.00 90.44 84 ASP A C 1
ATOM 668 O O . ASP A 1 84 ? -15.552 -2.192 3.977 1.00 90.44 84 ASP A O 1
ATOM 672 N N . ILE A 1 85 ? -15.599 -4.297 3.213 1.00 92.44 85 ILE A N 1
ATOM 673 C CA . ILE A 1 85 ? -16.245 -4.840 4.411 1.00 92.44 85 ILE A CA 1
ATOM 674 C C . ILE A 1 85 ? -15.926 -6.324 4.613 1.00 92.44 85 ILE A C 1
ATOM 676 O O . ILE A 1 85 ? -15.732 -7.087 3.662 1.00 92.44 85 ILE A O 1
ATOM 680 N N . ILE A 1 86 ? -15.877 -6.724 5.881 1.00 93.12 86 ILE A N 1
ATOM 681 C CA . ILE A 1 86 ? -15.957 -8.107 6.342 1.00 93.12 86 ILE A CA 1
ATOM 682 C C . ILE A 1 86 ? -17.348 -8.287 6.945 1.00 93.12 86 ILE A C 1
ATOM 684 O O . ILE A 1 86 ? -17.674 -7.632 7.933 1.00 93.12 86 ILE A O 1
ATOM 688 N N . ASP A 1 87 ? -18.179 -9.133 6.350 1.00 94.50 87 ASP A N 1
ATOM 689 C CA . ASP A 1 87 ? -19.543 -9.333 6.843 1.00 94.50 87 ASP A CA 1
ATOM 690 C C . ASP A 1 87 ? -19.629 -10.317 8.020 1.00 94.50 87 ASP A C 1
ATOM 692 O O . ASP A 1 87 ? -18.636 -10.892 8.459 1.00 94.50 87 ASP A O 1
ATOM 696 N N . GLU A 1 88 ? -20.845 -10.527 8.521 1.00 96.25 88 GLU A N 1
ATOM 697 C CA . GLU A 1 88 ? -21.187 -11.417 9.643 1.00 96.25 88 GLU A CA 1
ATOM 698 C C . GLU A 1 88 ? -20.734 -12.874 9.456 1.00 96.25 88 GLU A C 1
ATOM 700 O O . GLU A 1 88 ? -20.577 -13.610 10.427 1.00 96.25 88 GLU A O 1
ATOM 705 N N . LYS A 1 89 ? -20.516 -13.307 8.209 1.00 95.69 89 LYS A N 1
ATOM 706 C CA . LYS A 1 89 ? -20.020 -14.647 7.864 1.00 95.69 89 LYS A CA 1
ATOM 707 C C . LYS A 1 89 ? -18.531 -14.631 7.535 1.00 95.69 89 LYS A C 1
ATOM 709 O O . LYS A 1 89 ? -18.035 -15.560 6.901 1.00 95.69 89 LYS A O 1
ATOM 714 N N . TYR A 1 90 ? -17.826 -13.576 7.938 1.00 92.00 90 TYR A N 1
ATOM 715 C CA . TYR A 1 90 ? -16.412 -13.355 7.663 1.00 92.00 90 TYR A CA 1
ATOM 716 C C . TYR A 1 90 ? -16.075 -13.278 6.163 1.00 92.00 90 TYR A C 1
ATOM 718 O O . TYR A 1 90 ? -14.911 -13.431 5.778 1.00 92.00 90 TYR A O 1
ATOM 726 N N . ARG A 1 91 ? -17.063 -13.019 5.291 1.00 95.00 91 ARG A N 1
ATOM 727 C CA . ARG A 1 91 ? -16.826 -12.851 3.850 1.00 95.00 91 ARG A CA 1
ATOM 728 C C . ARG A 1 91 ? -16.248 -11.466 3.601 1.00 95.00 91 ARG A C 1
ATOM 730 O O . ARG A 1 91 ? -16.715 -10.483 4.170 1.00 95.00 91 ARG A O 1
ATOM 737 N N . ARG A 1 92 ? -15.227 -11.401 2.747 1.00 94.62 92 ARG A N 1
ATOM 738 C CA . ARG A 1 92 ? -14.502 -10.170 2.411 1.00 94.62 92 ARG A CA 1
ATOM 739 C C . ARG A 1 92 ? -14.976 -9.641 1.069 1.00 94.62 92 ARG A C 1
ATOM 741 O O . ARG A 1 92 ? -14.918 -10.368 0.080 1.00 94.62 92 ARG A O 1
ATOM 748 N N . TYR A 1 93 ? -15.385 -8.382 1.042 1.00 95.12 93 TYR A N 1
ATOM 749 C CA . TYR A 1 93 ? -15.803 -7.691 -0.172 1.00 95.12 93 TYR A CA 1
ATOM 750 C C . TYR A 1 93 ? -14.792 -6.611 -0.510 1.00 95.12 93 TYR A C 1
ATOM 752 O O . TYR A 1 93 ? -14.289 -5.920 0.378 1.00 95.12 93 TYR A O 1
ATOM 760 N N . TYR A 1 94 ? -14.491 -6.490 -1.796 1.00 94.19 94 TYR A N 1
ATOM 761 C CA . TYR A 1 94 ? -13.470 -5.591 -2.303 1.00 94.19 94 TYR A CA 1
ATOM 762 C C . TYR A 1 94 ? -14.082 -4.614 -3.300 1.00 94.19 94 TYR A C 1
ATOM 764 O O . TYR A 1 94 ? -14.931 -4.999 -4.104 1.00 94.19 94 TYR A O 1
ATOM 772 N N . LEU A 1 95 ? -13.619 -3.371 -3.251 1.00 90.88 95 LEU A N 1
ATOM 773 C CA . LEU A 1 95 ? -13.915 -2.324 -4.225 1.00 90.88 95 LEU A CA 1
ATOM 774 C C . LEU A 1 95 ? -12.611 -1.870 -4.882 1.00 90.88 95 LEU A C 1
ATOM 776 O O . LEU A 1 95 ? -11.526 -2.239 -4.432 1.00 90.88 95 LEU A O 1
ATOM 780 N N . GLN A 1 96 ? -12.718 -1.088 -5.949 1.00 90.12 96 GLN A N 1
ATOM 781 C CA . GLN A 1 96 ? -11.582 -0.499 -6.649 1.00 90.12 96 GLN A CA 1
ATOM 782 C C . GLN A 1 96 ? -11.609 1.021 -6.454 1.00 90.12 96 GLN A C 1
ATOM 784 O O . GLN A 1 96 ? -12.686 1.613 -6.527 1.00 90.12 96 GLN A O 1
ATOM 789 N N . ALA A 1 97 ? -10.451 1.608 -6.138 1.00 81.38 97 ALA A N 1
ATOM 790 C CA . ALA A 1 97 ? -10.257 3.056 -6.024 1.00 81.38 97 ALA A CA 1
ATOM 791 C C . ALA A 1 97 ? -10.122 3.725 -7.398 1.00 81.38 97 ALA A C 1
ATOM 793 O O . ALA A 1 97 ? -9.517 3.093 -8.300 1.00 81.38 97 ALA A O 1
#

Organism: NCBI:txid637853

Mean predicted aligned error: 8.89 Å

InterPro domains:
  IPR013746 Hydroxymethylglutaryl-coenzyme A synthase, C-terminal domain [PF08540] (1-94)
  IPR016039 Thiolase-like [G3DSA:3.40.47.10] (1-97)

Sequence (97 aa):
MFSARISLNENESDAVHQFELMAKSANRAAASLELRLCTTPKRYNEILALREKLLSSQVPYKPQAARSILEDEFSLFPGTFYLDIIDEKYRRYYLQA

Foldseek 3Di:
DDDDDQDDDPDPVVSVVVVVVVVVVVVVVVVVVVVDDDDDPVLVVVVVVLVVVVVVDAPWDADDQSCDPVDNDRPDDFQDKDWGTQHNVRDTDIDTD